Protein AF-A0A9D4N9D5-F1 (afdb_monomer_lite)

Radius of gyration: 11.96 Å; chains: 1; bounding box: 27×23×31 Å

Structure (mmCIF, N/CA/C/O backbone):
data_AF-A0A9D4N9D5-F1
#
_entry.id   AF-A0A9D4N9D5-F1
#
loop_
_atom_site.group_PDB
_atom_site.id
_atom_site.type_symbol
_atom_site.label_atom_id
_atom_site.label_alt_id
_atom_site.label_comp_id
_atom_site.label_asym_id
_atom_site.label_entity_id
_atom_site.label_seq_id
_atom_site.pdbx_PDB_ins_code
_atom_site.Cartn_x
_atom_site.Cartn_y
_atom_site.Cartn_z
_atom_site.occupancy
_atom_site.B_iso_or_equiv
_atom_site.auth_seq_id
_atom_site.auth_comp_id
_atom_site.auth_asym_id
_atom_site.auth_atom_id
_atom_site.pdbx_PDB_model_num
ATOM 1 N N . MET A 1 1 ? -12.502 1.331 -7.921 1.00 84.94 1 MET A N 1
ATOM 2 C CA . MET A 1 1 ? -11.814 2.419 -8.667 1.00 84.94 1 MET A CA 1
ATOM 3 C C . MET A 1 1 ? -10.542 1.835 -9.236 1.00 84.94 1 MET A C 1
ATOM 5 O O . MET A 1 1 ? -9.861 1.154 -8.484 1.00 84.94 1 MET A O 1
ATOM 9 N N . THR A 1 2 ? -10.212 2.102 -10.497 1.00 94.94 2 THR A N 1
ATOM 10 C CA . THR A 1 2 ? -8.997 1.550 -11.108 1.00 94.94 2 THR A CA 1
ATOM 11 C C . THR A 1 2 ? -8.130 2.657 -11.679 1.00 94.94 2 THR A C 1
ATOM 13 O O . THR A 1 2 ? -8.644 3.554 -12.347 1.00 94.94 2 THR A O 1
ATOM 16 N N . LEU A 1 3 ? -6.834 2.590 -11.395 1.00 94.50 3 LEU A N 1
ATOM 17 C CA . LEU A 1 3 ? -5.816 3.500 -11.900 1.00 94.50 3 LEU A CA 1
ATOM 18 C C . LEU A 1 3 ? -4.745 2.694 -12.637 1.00 94.50 3 LEU A C 1
ATOM 20 O O . LEU A 1 3 ? -4.349 1.627 -12.173 1.00 94.50 3 LEU A O 1
ATOM 24 N N . TYR A 1 4 ? -4.301 3.225 -13.772 1.00 97.06 4 TYR A N 1
ATOM 25 C CA . TYR A 1 4 ? -3.284 2.630 -14.636 1.00 97.06 4 TYR A CA 1
ATOM 26 C C . TYR A 1 4 ? -2.138 3.620 -14.817 1.00 97.06 4 TYR A C 1
ATOM 28 O O . TYR A 1 4 ? -2.384 4.830 -14.850 1.00 97.06 4 TYR A O 1
ATOM 36 N N . ASP A 1 5 ? -0.915 3.109 -14.944 1.00 95.69 5 ASP A N 1
ATOM 37 C CA . ASP A 1 5 ? 0.266 3.855 -15.387 1.00 95.69 5 ASP A CA 1
ATOM 38 C C . ASP A 1 5 ? 0.494 5.173 -14.625 1.00 95.69 5 ASP A C 1
ATOM 40 O O . ASP A 1 5 ? 0.877 6.196 -15.206 1.00 95.69 5 ASP A O 1
ATOM 44 N N . CYS A 1 6 ? 0.271 5.187 -13.304 1.00 91.12 6 CYS A N 1
ATOM 45 C CA . CYS A 1 6 ? 0.490 6.382 -12.476 1.00 91.12 6 CYS A CA 1
ATOM 46 C C . CYS A 1 6 ? 1.986 6.616 -12.208 1.00 91.12 6 CYS A C 1
ATOM 48 O O . CYS A 1 6 ? 2.424 6.787 -11.073 1.00 91.12 6 CYS A O 1
ATOM 50 N N . THR A 1 7 ? 2.782 6.662 -13.270 1.00 92.44 7 THR A N 1
ATOM 51 C CA . THR A 1 7 ? 4.249 6.741 -13.262 1.00 92.44 7 THR A CA 1
ATOM 52 C C . THR A 1 7 ? 4.800 8.057 -12.711 1.00 92.44 7 THR A C 1
ATOM 54 O O . THR A 1 7 ? 6.003 8.194 -12.528 1.00 92.44 7 THR A O 1
ATOM 57 N N . SER A 1 8 ? 3.950 9.045 -12.430 1.00 95.69 8 SER A N 1
ATOM 58 C CA . SER A 1 8 ? 4.343 10.295 -11.758 1.00 95.69 8 SER A CA 1
ATOM 59 C C . SER A 1 8 ? 3.791 10.419 -10.336 1.00 95.69 8 SER A C 1
ATOM 61 O O . SER A 1 8 ? 4.096 11.389 -9.648 1.00 95.69 8 SER A O 1
ATOM 63 N N . LEU A 1 9 ? 2.963 9.470 -9.888 1.00 94.88 9 LEU A N 1
ATOM 64 C CA . LEU A 1 9 ? 2.386 9.492 -8.551 1.00 94.88 9 LEU A CA 1
ATOM 65 C C . LEU A 1 9 ? 3.379 8.873 -7.566 1.00 94.88 9 LEU A C 1
ATOM 67 O O . LEU A 1 9 ? 3.567 7.664 -7.578 1.00 94.88 9 LEU A O 1
ATOM 71 N N . SER A 1 10 ? 4.007 9.693 -6.722 1.00 96.50 10 SER A N 1
ATOM 72 C CA . SER A 1 10 ? 4.978 9.213 -5.729 1.00 96.50 10 SER A CA 1
ATOM 73 C C . SER A 1 10 ? 4.337 8.703 -4.439 1.00 96.50 10 SER A C 1
ATOM 75 O O . SER A 1 10 ? 4.894 7.842 -3.768 1.00 96.50 10 SER A O 1
ATOM 77 N N . GLY A 1 11 ? 3.157 9.210 -4.089 1.00 96.88 11 GLY A N 1
ATOM 78 C CA . GLY A 1 11 ? 2.447 8.835 -2.873 1.00 96.88 11 GLY A CA 1
ATOM 79 C C . GLY A 1 11 ? 0.942 8.860 -3.078 1.00 96.88 11 GLY A C 1
ATOM 80 O O . GLY A 1 11 ? 0.426 9.677 -3.843 1.00 96.88 11 GLY A O 1
ATOM 81 N N . MET A 1 12 ? 0.236 7.978 -2.380 1.00 95.62 12 MET A N 1
ATOM 82 C CA . MET A 1 12 ? -1.220 7.935 -2.374 1.00 95.62 12 MET A CA 1
ATOM 83 C C . MET A 1 12 ? -1.721 7.897 -0.939 1.00 95.62 12 MET A C 1
ATOM 85 O O . MET A 1 12 ? -1.334 7.019 -0.173 1.00 95.62 12 MET A O 1
ATOM 89 N N . THR A 1 13 ? -2.630 8.811 -0.606 1.00 96.25 13 THR A N 1
ATOM 90 C CA . THR A 1 13 ? -3.331 8.781 0.676 1.00 96.25 13 THR A CA 1
ATOM 91 C C . THR A 1 13 ? -4.831 8.757 0.454 1.00 96.25 13 THR A C 1
ATOM 93 O O . THR A 1 13 ? -5.363 9.537 -0.338 1.00 96.25 13 THR A O 1
ATOM 96 N N . LEU A 1 14 ? -5.504 7.866 1.172 1.00 93.25 14 LEU A N 1
ATOM 97 C CA . LEU A 1 14 ? -6.952 7.732 1.201 1.00 93.25 14 LEU A CA 1
ATOM 98 C C . LEU A 1 14 ? -7.445 8.056 2.608 1.00 93.25 14 LEU A C 1
ATOM 100 O O . LEU A 1 14 ? -6.962 7.472 3.575 1.00 93.25 14 LEU A O 1
ATOM 104 N N . TYR A 1 15 ? -8.392 8.986 2.696 1.00 95.19 15 TYR A N 1
ATOM 105 C CA . TYR A 1 15 ? -9.018 9.419 3.944 1.00 95.19 15 TYR A CA 1
ATOM 106 C C . TYR A 1 15 ? -10.496 9.043 3.937 1.00 95.19 15 TYR A C 1
ATOM 108 O O . TYR A 1 15 ? -11.136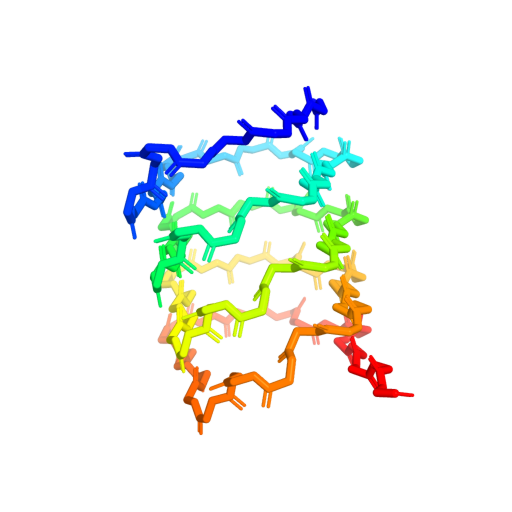 9.110 2.882 1.00 95.19 15 TYR A O 1
ATOM 116 N N . ASP A 1 16 ? -11.016 8.659 5.099 1.00 94.00 16 ASP A N 1
ATOM 117 C CA . ASP A 1 16 ? -12.442 8.479 5.394 1.00 94.00 16 ASP A CA 1
ATOM 118 C C . ASP A 1 16 ? -13.167 7.565 4.386 1.00 94.00 16 ASP A C 1
ATOM 120 O O . ASP A 1 16 ? -14.349 7.736 4.061 1.00 94.00 16 ASP A O 1
ATOM 124 N N . CYS A 1 17 ? -12.451 6.583 3.828 1.00 90.12 17 CYS A N 1
ATOM 125 C CA . CYS A 1 17 ? -13.008 5.700 2.811 1.00 90.12 17 CYS A CA 1
ATOM 126 C C . CYS A 1 17 ? -13.940 4.681 3.461 1.00 90.12 17 CYS A C 1
ATOM 128 O O . CYS A 1 17 ? -13.505 3.699 4.058 1.00 90.12 17 CYS A O 1
ATOM 130 N N . THR A 1 18 ? -15.239 4.896 3.294 1.00 91.69 18 THR A N 1
ATOM 131 C CA . THR A 1 18 ? -16.299 4.004 3.767 1.00 91.69 18 THR A CA 1
ATOM 132 C C . THR A 1 18 ? -16.744 3.075 2.639 1.00 91.69 18 THR A C 1
ATOM 134 O O . THR A 1 18 ? -17.133 3.531 1.566 1.00 91.69 18 THR A O 1
ATOM 137 N N . SER A 1 19 ? -16.742 1.761 2.884 1.00 89.38 19 SER A N 1
ATOM 138 C CA . SER A 1 19 ? -17.222 0.738 1.933 1.00 89.38 19 SER A CA 1
ATOM 139 C C . SER A 1 19 ? -16.513 0.752 0.570 1.00 89.38 19 SER A C 1
ATOM 141 O O . SER A 1 19 ? -17.108 0.435 -0.465 1.00 89.38 19 SER A O 1
ATOM 143 N N . LEU A 1 20 ? -15.232 1.123 0.551 1.00 84.56 20 LEU A N 1
ATOM 144 C CA . LEU A 1 20 ? -14.429 1.082 -0.664 1.00 84.56 20 LEU A CA 1
ATOM 145 C C . LEU A 1 20 ? -14.214 -0.378 -1.083 1.00 84.56 20 LEU A C 1
ATOM 147 O O . LEU A 1 20 ? -13.577 -1.156 -0.374 1.00 84.56 20 LEU A O 1
ATOM 151 N N . SER A 1 21 ? -14.732 -0.737 -2.256 1.00 89.38 21 SER A N 1
ATOM 152 C CA . SER A 1 21 ? -14.596 -2.076 -2.828 1.00 89.38 21 SER A 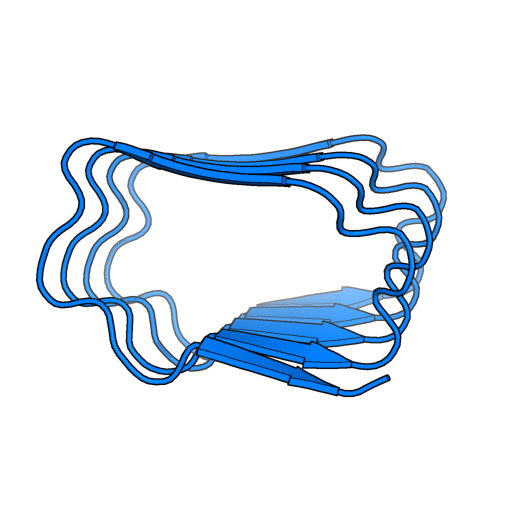CA 1
ATOM 153 C C . SER A 1 21 ? -13.907 -2.042 -4.190 1.00 89.38 21 SER A C 1
ATOM 155 O O . SER A 1 21 ? -14.123 -1.122 -4.987 1.00 89.38 21 SER A O 1
ATOM 157 N N . GLY A 1 22 ? -13.059 -3.039 -4.460 1.00 88.00 22 GLY A N 1
ATOM 158 C CA . GLY A 1 22 ? -12.437 -3.224 -5.774 1.00 88.00 22 GLY A CA 1
ATOM 159 C C . GLY A 1 22 ? -11.575 -2.034 -6.196 1.00 88.00 22 GLY A C 1
ATOM 160 O O . GLY A 1 22 ? -11.731 -1.502 -7.302 1.00 88.00 22 GLY A O 1
ATOM 161 N N . MET A 1 23 ? -10.737 -1.525 -5.290 1.00 92.94 23 MET A N 1
ATOM 162 C CA . MET A 1 23 ? -9.706 -0.571 -5.688 1.00 92.94 23 MET A CA 1
ATOM 163 C C . MET A 1 23 ? -8.557 -1.335 -6.331 1.00 92.94 23 MET A C 1
ATOM 165 O O . MET A 1 23 ? -8.040 -2.271 -5.728 1.00 92.94 23 MET A O 1
ATOM 169 N N . THR A 1 24 ? -8.137 -0.914 -7.521 1.00 96.31 24 THR A N 1
ATOM 170 C CA . THR A 1 24 ? -7.017 -1.547 -8.212 1.00 96.31 24 THR A CA 1
ATOM 171 C C . THR A 1 24 ? -6.037 -0.522 -8.763 1.00 96.31 24 THR A C 1
ATOM 173 O O . THR A 1 24 ? -6.447 0.456 -9.388 1.00 96.31 24 THR A O 1
ATOM 176 N N . LEU A 1 25 ? -4.747 -0.741 -8.528 1.00 96.50 25 LEU A N 1
ATOM 177 C CA . LEU A 1 25 ? -3.658 0.022 -9.134 1.00 96.50 25 LEU A CA 1
ATOM 178 C C . LEU A 1 25 ? -2.831 -0.923 -10.005 1.00 96.50 25 LEU A C 1
ATOM 180 O O . LEU A 1 25 ? -2.447 -1.991 -9.533 1.00 96.50 25 LEU A O 1
ATOM 184 N N . TYR A 1 26 ? -2.564 -0.510 -11.240 1.00 97.62 26 TYR A N 1
ATOM 185 C CA . TYR A 1 26 ? -1.715 -1.218 -12.196 1.00 97.62 26 TYR A CA 1
ATOM 186 C C . TYR A 1 26 ? -0.548 -0.327 -12.616 1.00 97.62 26 TYR A C 1
ATOM 188 O O . TYR A 1 26 ? -0.769 0.837 -12.964 1.00 97.62 26 TYR A O 1
ATOM 196 N N . ASP A 1 27 ? 0.668 -0.876 -12.605 1.00 97.00 27 ASP A N 1
ATOM 197 C CA . ASP A 1 27 ? 1.881 -0.236 -13.136 1.00 97.00 27 ASP A CA 1
ATOM 198 C C . ASP A 1 27 ? 2.163 1.162 -12.547 1.00 97.00 27 ASP A C 1
ATOM 200 O O . ASP A 1 27 ? 2.721 2.063 -13.183 1.00 97.00 27 ASP A O 1
ATOM 204 N N . CYS A 1 28 ? 1.806 1.370 -11.277 1.00 96.75 28 CYS A N 1
ATOM 205 C CA . CYS A 1 28 ? 2.110 2.599 -10.541 1.00 96.75 28 CYS A CA 1
ATOM 206 C C . CYS A 1 28 ? 3.564 2.577 -10.044 1.00 96.75 28 CYS A C 1
ATOM 208 O O . CYS A 1 28 ? 3.839 2.666 -8.850 1.00 96.75 28 CYS A O 1
ATOM 210 N N . THR A 1 29 ? 4.506 2.449 -10.975 1.00 96.69 29 THR A N 1
ATOM 211 C CA . THR A 1 29 ? 5.924 2.155 -10.714 1.00 96.69 29 THR A CA 1
ATOM 212 C C . THR A 1 29 ? 6.682 3.246 -9.966 1.00 96.69 29 THR A C 1
ATOM 214 O O . THR A 1 29 ? 7.764 2.968 -9.469 1.00 96.69 29 THR A O 1
ATOM 217 N N . SER A 1 30 ? 6.141 4.460 -9.837 1.00 97.75 30 SER A N 1
ATOM 218 C CA . SER A 1 30 ? 6.745 5.532 -9.025 1.00 97.75 30 SER A CA 1
ATOM 219 C C . SER A 1 30 ? 6.136 5.665 -7.632 1.00 97.75 30 SER A C 1
ATOM 221 O O . SER A 1 30 ? 6.647 6.444 -6.830 1.00 97.75 30 SER A O 1
ATOM 223 N N . LEU A 1 31 ? 5.058 4.934 -7.337 1.00 97.81 31 LEU A N 1
ATOM 224 C CA . LEU A 1 31 ? 4.384 4.998 -6.048 1.00 97.81 31 LEU A CA 1
ATOM 225 C C . LEU A 1 31 ? 5.282 4.369 -4.989 1.00 97.81 31 LEU A C 1
ATOM 227 O O . LEU A 1 31 ? 5.425 3.153 -4.966 1.00 97.81 31 LEU A O 1
ATOM 231 N N . SER A 1 32 ? 5.873 5.185 -4.119 1.00 97.88 32 SER A N 1
ATOM 232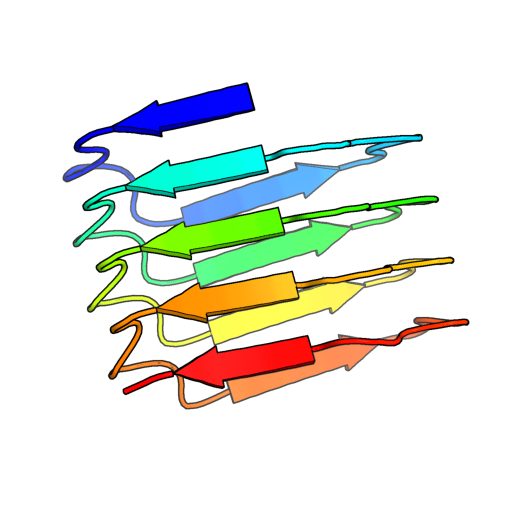 C CA . SER A 1 32 ? 6.766 4.715 -3.058 1.00 97.88 32 SER A CA 1
ATOM 233 C C . SER A 1 32 ? 6.048 4.485 -1.733 1.00 97.88 32 SER A C 1
ATOM 235 O O . SER A 1 32 ? 6.486 3.659 -0.936 1.00 97.88 32 SER A O 1
ATOM 237 N N . GLY A 1 33 ? 4.935 5.187 -1.503 1.00 97.88 33 GLY A N 1
ATOM 238 C CA . GLY A 1 33 ? 4.173 5.094 -0.260 1.00 97.88 33 GLY A CA 1
ATOM 239 C C . GLY A 1 33 ? 2.665 5.108 -0.474 1.00 97.88 33 GLY A C 1
ATOM 240 O O . GLY A 1 33 ? 2.143 5.897 -1.267 1.00 97.88 33 GLY A O 1
ATOM 241 N N . MET A 1 34 ? 1.956 4.265 0.275 1.00 96.50 34 MET A N 1
ATOM 242 C CA . MET A 1 34 ? 0.495 4.263 0.328 1.00 96.50 34 MET A CA 1
ATOM 243 C C . MET A 1 34 ? 0.001 4.333 1.774 1.00 96.50 34 MET A C 1
ATOM 245 O O . MET A 1 34 ? 0.395 3.519 2.607 1.00 96.50 34 MET A O 1
ATOM 249 N N . THR A 1 35 ? -0.912 5.263 2.052 1.00 97.12 35 THR A N 1
ATOM 250 C CA . THR A 1 35 ? -1.519 5.432 3.377 1.00 97.12 35 THR A CA 1
ATOM 251 C C . THR A 1 35 ? -3.041 5.370 3.305 1.00 97.12 35 THR A C 1
ATOM 253 O O . THR A 1 35 ? -3.663 6.049 2.488 1.00 97.12 35 THR A O 1
ATOM 256 N N . LEU A 1 36 ? -3.652 4.582 4.186 1.00 94.62 36 LEU A N 1
ATOM 257 C CA . LEU A 1 36 ? -5.092 4.558 4.431 1.00 94.62 36 LEU A CA 1
ATOM 258 C C . LEU A 1 36 ? -5.350 5.083 5.844 1.00 94.62 36 LEU A C 1
ATOM 260 O O . LEU A 1 36 ? -4.757 4.587 6.801 1.00 94.62 36 LEU A O 1
ATOM 264 N N . TYR A 1 37 ? -6.223 6.077 5.964 1.00 96.19 37 TYR A N 1
ATOM 265 C CA . TYR A 1 37 ? -6.564 6.730 7.224 1.00 96.19 37 TYR A CA 1
ATOM 266 C C . TYR A 1 37 ? -8.080 6.723 7.432 1.00 96.19 37 TYR A C 1
ATOM 268 O O . TYR A 1 37 ? -8.810 7.114 6.520 1.00 96.19 37 TYR A O 1
ATOM 276 N N . ASP A 1 38 ? -8.536 6.273 8.603 1.00 95.56 38 ASP A N 1
ATOM 277 C CA . ASP A 1 38 ? -9.960 6.202 8.989 1.00 95.56 38 ASP A CA 1
ATOM 278 C C . ASP A 1 38 ? -10.832 5.514 7.919 1.00 95.56 38 ASP A C 1
ATOM 280 O O . ASP A 1 38 ? -11.895 5.971 7.493 1.00 95.56 38 ASP A O 1
ATOM 284 N N . CYS A 1 39 ? -10.320 4.413 7.368 1.00 92.81 39 CYS A N 1
ATOM 285 C CA . CYS A 1 39 ? -11.010 3.686 6.314 1.00 92.81 39 CYS A CA 1
ATOM 286 C C . CYS A 1 39 ? -11.766 2.492 6.897 1.00 92.81 39 CYS A C 1
ATOM 288 O O . CYS A 1 39 ? -11.211 1.675 7.633 1.00 92.81 39 CYS A O 1
ATOM 290 N N . THR A 1 40 ? -13.034 2.342 6.523 1.00 92.88 40 THR A N 1
ATOM 291 C CA . THR A 1 40 ? -13.911 1.312 7.083 1.00 92.88 40 THR A CA 1
ATOM 292 C C . THR A 1 40 ? -14.540 0.449 5.994 1.00 92.88 40 THR A C 1
ATOM 294 O O . THR A 1 40 ? -14.954 0.934 4.939 1.00 92.88 40 THR A O 1
ATOM 297 N N . SER A 1 41 ? -14.650 -0.856 6.254 1.00 90.88 41 SER A N 1
ATOM 298 C CA . SER A 1 41 ? -15.238 -1.833 5.320 1.00 90.88 41 SER A CA 1
ATOM 299 C C . SER A 1 41 ? -14.543 -1.864 3.952 1.00 90.88 41 SER A C 1
ATOM 301 O O . SER A 1 41 ? -15.201 -1.908 2.908 1.00 90.88 41 SER A O 1
ATOM 303 N N . LEU A 1 42 ? -13.208 -1.820 3.944 1.00 87.69 42 LEU A N 1
ATOM 304 C CA . LEU A 1 42 ? -12.445 -1.974 2.709 1.00 87.69 42 LEU A CA 1
ATOM 305 C C . LEU A 1 42 ? -12.494 -3.422 2.238 1.00 87.69 42 LEU A C 1
ATOM 307 O O . LEU A 1 42 ? -12.210 -4.330 3.016 1.00 87.69 42 LEU A O 1
ATOM 311 N N . SER A 1 43 ? -12.795 -3.640 0.960 1.00 90.00 43 SER A N 1
ATOM 312 C CA . SER A 1 43 ? -12.768 -4.984 0.387 1.00 90.00 43 SER A CA 1
ATOM 313 C C . SER A 1 43 ? -12.116 -5.055 -0.989 1.00 90.00 43 SER A C 1
ATOM 315 O O . SER A 1 43 ? -12.402 -4.250 -1.873 1.00 90.00 43 SER A O 1
ATOM 317 N N . GLY A 1 44 ? -11.245 -6.043 -1.192 1.00 88.50 44 GLY A N 1
ATOM 318 C CA . GLY A 1 44 ? -10.642 -6.312 -2.499 1.00 88.50 44 GLY A CA 1
ATOM 319 C C . GLY A 1 44 ? -9.794 -5.151 -3.020 1.00 88.50 44 GLY A C 1
ATOM 320 O O . GLY A 1 44 ? -9.998 -4.693 -4.144 1.00 88.50 44 GLY A O 1
ATOM 321 N N . MET A 1 45 ? -8.874 -4.647 -2.196 1.00 92.94 45 MET A N 1
ATOM 322 C CA . MET A 1 45 ? -7.817 -3.762 -2.686 1.00 92.94 45 MET A CA 1
ATOM 323 C C . MET A 1 45 ? -6.747 -4.610 -3.369 1.00 92.94 45 MET A C 1
ATOM 325 O O . MET A 1 45 ? -6.271 -5.588 -2.791 1.00 92.94 45 MET A O 1
ATOM 329 N N . THR A 1 46 ? -6.355 -4.239 -4.584 1.00 95.94 46 THR A N 1
ATOM 330 C CA . THR A 1 46 ? -5.343 -4.977 -5.337 1.00 95.94 46 THR A CA 1
ATOM 331 C C . THR A 1 46 ? -4.322 -4.046 -5.974 1.00 95.94 46 THR A C 1
ATOM 333 O O . THR A 1 46 ? -4.683 -3.059 -6.608 1.00 95.94 46 THR A O 1
ATOM 336 N N . LEU A 1 47 ? -3.042 -4.344 -5.798 1.00 96.31 47 LEU A N 1
ATOM 337 C CA . LEU A 1 47 ? -1.944 -3.631 -6.441 1.00 96.31 47 LEU A CA 1
ATOM 338 C C . LEU A 1 47 ? -1.196 -4.619 -7.333 1.00 96.31 47 LEU A C 1
ATOM 340 O O . LEU A 1 47 ? -0.871 -5.712 -6.877 1.00 96.31 47 LEU A O 1
ATOM 344 N N . TYR A 1 48 ? -0.947 -4.221 -8.574 1.00 97.50 48 TYR A N 1
ATOM 345 C CA . TYR A 1 48 ? -0.183 -4.970 -9.565 1.00 97.50 48 TYR A CA 1
ATOM 346 C C . TYR A 1 48 ? 1.001 -4.123 -10.023 1.00 97.50 48 TYR A C 1
ATOM 348 O O . TYR A 1 48 ? 0.812 -2.956 -10.385 1.00 97.50 48 TYR A O 1
ATOM 356 N N . ASP A 1 49 ? 2.199 -4.706 -9.995 1.00 96.75 49 ASP A N 1
ATOM 357 C CA . ASP A 1 49 ? 3.425 -4.118 -10.547 1.00 96.75 49 ASP A CA 1
ATOM 358 C C . ASP A 1 49 ? 3.780 -2.736 -9.951 1.00 96.75 49 ASP A C 1
ATOM 360 O O . ASP A 1 49 ? 4.453 -1.898 -10.562 1.00 96.75 49 ASP A O 1
ATOM 364 N N . CYS A 1 50 ? 3.371 -2.474 -8.702 1.00 96.50 50 CYS A N 1
ATOM 365 C CA . CYS A 1 50 ? 3.767 -1.281 -7.944 1.00 96.50 50 CYS A CA 1
ATOM 366 C C . CYS A 1 50 ? 5.182 -1.464 -7.372 1.00 96.50 50 CYS A C 1
ATOM 368 O O . CYS A 1 50 ? 5.398 -1.451 -6.161 1.00 96.50 50 CYS A O 1
ATOM 370 N N . THR A 1 51 ? 6.154 -1.660 -8.260 1.00 96.38 51 THR A N 1
ATOM 371 C CA . THR A 1 51 ? 7.507 -2.129 -7.927 1.00 96.38 51 THR A CA 1
ATOM 372 C C . THR A 1 51 ? 8.321 -1.179 -7.056 1.00 96.38 51 THR A C 1
ATOM 374 O O . THR A 1 51 ? 9.267 -1.640 -6.431 1.00 96.38 51 THR A O 1
ATOM 377 N N . SER A 1 52 ? 7.976 0.109 -6.958 1.00 97.50 52 SER A N 1
ATOM 378 C CA . SER A 1 52 ? 8.645 1.054 -6.043 1.00 97.50 52 SER A CA 1
ATOM 379 C C . SER A 1 52 ? 7.969 1.196 -4.683 1.00 97.50 52 SER A C 1
ATOM 381 O O . SER A 1 52 ? 8.513 1.894 -3.830 1.00 97.50 52 SER A O 1
ATOM 383 N N . LEU A 1 53 ? 6.810 0.568 -4.460 1.00 97.62 53 LEU A N 1
ATOM 384 C CA . LEU A 1 53 ? 6.079 0.706 -3.205 1.00 97.62 53 LEU A CA 1
ATOM 385 C C . LEU A 1 53 ? 6.885 0.053 -2.088 1.00 97.62 53 LEU A C 1
ATOM 387 O O . LEU A 1 53 ? 6.943 -1.169 -2.012 1.00 97.62 53 LEU A O 1
ATOM 391 N N . SER A 1 54 ? 7.498 0.867 -1.233 1.00 97.69 54 SER A N 1
ATOM 392 C CA . SER A 1 54 ? 8.342 0.396 -0.134 1.00 97.69 54 SER A CA 1
ATOM 393 C C . SER A 1 54 ? 7.627 0.414 1.209 1.00 97.69 54 SER A C 1
ATOM 395 O O . SER A 1 54 ? 7.963 -0.374 2.095 1.00 97.69 54 SER A O 1
ATOM 397 N N . GLU A 1 55 ? 6.633 1.294 1.346 1.00 97.69 55 GLU A N 1
ATOM 398 C CA . GLU A 1 55 ? 5.931 1.545 2.600 1.00 97.69 55 GLU A CA 1
ATOM 399 C C . GLU A 1 55 ? 4.413 1.550 2.402 1.00 97.69 55 GLU A C 1
ATOM 401 O O . GLU A 1 55 ? 3.868 2.245 1.537 1.00 97.69 55 GLU A O 1
ATOM 406 N N . MET A 1 56 ? 3.713 0.811 3.262 1.00 96.12 56 MET A N 1
ATOM 407 C CA . MET A 1 56 ? 2.261 0.880 3.374 1.00 96.12 56 MET A CA 1
ATOM 408 C C . MET A 1 56 ? 1.842 1.123 4.822 1.00 96.12 56 MET A C 1
ATOM 410 O O . MET A 1 56 ? 2.258 0.404 5.726 1.00 96.12 56 MET A O 1
ATOM 414 N N . THR A 1 57 ? 0.990 2.121 5.048 1.00 96.88 57 THR A N 1
ATOM 415 C CA . THR A 1 57 ? 0.484 2.463 6.384 1.00 96.88 57 THR A CA 1
ATOM 416 C C . THR A 1 57 ? -1.036 2.414 6.422 1.00 96.88 57 THR A C 1
ATOM 418 O O . THR A 1 57 ? -1.709 3.043 5.611 1.00 96.88 57 THR A O 1
ATOM 421 N N . LEU A 1 58 ? -1.586 1.693 7.394 1.00 94.81 58 LEU A N 1
ATOM 422 C CA . LEU A 1 58 ? -3.005 1.703 7.727 1.00 94.81 58 LEU A CA 1
ATOM 423 C C . LEU A 1 58 ? -3.156 2.295 9.131 1.00 94.81 58 LEU A C 1
ATOM 425 O O . LEU A 1 58 ? -2.555 1.802 10.088 1.00 94.81 58 LEU A O 1
ATOM 429 N N . TYR A 1 59 ? -3.952 3.353 9.242 1.00 96.50 59 TYR A N 1
ATOM 430 C CA . TYR A 1 59 ? -4.232 4.060 10.486 1.00 96.50 59 TYR A CA 1
ATOM 431 C C . TYR A 1 59 ? -5.741 4.109 10.724 1.00 96.50 59 TYR A C 1
ATOM 433 O O . TYR A 1 59 ? -6.481 4.522 9.832 1.00 96.50 59 TYR A O 1
ATOM 441 N N . ASP A 1 60 ? -6.184 3.693 11.912 1.00 96.00 60 ASP A N 1
ATOM 442 C CA . ASP A 1 60 ? -7.597 3.699 12.330 1.00 96.00 60 ASP A CA 1
ATOM 443 C C . ASP A 1 60 ? -8.524 3.004 11.312 1.00 96.00 60 ASP A C 1
ATOM 445 O O . ASP A 1 60 ? -9.635 3.429 11.011 1.00 96.00 60 ASP A O 1
ATOM 449 N N . CYS A 1 61 ? -8.022 1.941 10.675 1.00 92.94 61 CYS A N 1
ATOM 450 C CA . CYS A 1 61 ? -8.776 1.217 9.660 1.00 92.94 61 CYS A CA 1
ATOM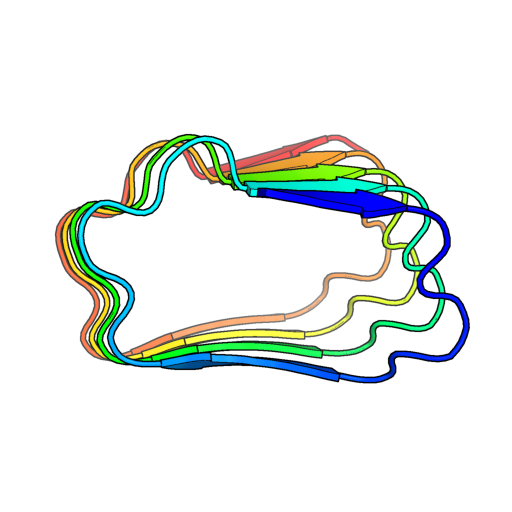 451 C C . CYS A 1 61 ? -9.536 0.050 10.287 1.00 92.94 61 CYS A C 1
ATOM 453 O O . CYS A 1 61 ? -8.967 -0.781 11.002 1.00 92.94 61 CYS A O 1
ATOM 455 N N . THR A 1 62 ? -10.820 -0.075 9.962 1.00 93.06 62 THR A N 1
ATOM 456 C CA . THR A 1 62 ? -11.670 -1.143 10.495 1.00 93.06 62 THR A CA 1
ATOM 457 C C . THR A 1 62 ? -12.264 -1.999 9.385 1.00 93.06 62 THR A C 1
ATOM 459 O O . THR A 1 62 ? -12.703 -1.506 8.345 1.00 93.06 62 THR A O 1
ATOM 462 N N . SER A 1 63 ? -12.335 -3.310 9.616 1.00 90.81 63 SER A N 1
ATOM 463 C CA . SER A 1 63 ? -12.993 -4.255 8.699 1.00 90.81 63 SER A CA 1
ATOM 464 C C . SER A 1 63 ? -12.371 -4.253 7.294 1.00 90.81 63 SER A C 1
ATOM 466 O O . SER A 1 63 ? -13.052 -4.027 6.294 1.00 90.81 63 SER A O 1
ATOM 468 N N . LEU A 1 64 ? -11.056 -4.472 7.228 1.00 85.44 64 LEU A N 1
ATOM 469 C CA . LEU A 1 64 ? -10.321 -4.596 5.971 1.00 85.44 64 LEU A CA 1
ATOM 470 C C . LEU A 1 64 ? -10.265 -6.071 5.547 1.00 85.44 64 LEU A C 1
ATOM 472 O O . LEU A 1 64 ? -9.661 -6.905 6.228 1.00 85.44 64 LEU A O 1
ATOM 476 N N . TYR A 1 65 ? -10.899 -6.383 4.418 1.00 88.00 65 TYR A N 1
ATOM 477 C CA . TYR A 1 65 ? -11.061 -7.735 3.888 1.00 88.00 65 TYR A CA 1
ATOM 478 C C . TYR A 1 65 ? -10.417 -7.868 2.510 1.00 88.00 65 TYR A C 1
ATOM 480 O O . TYR A 1 65 ? -10.944 -7.376 1.516 1.00 88.00 65 TYR A O 1
ATOM 488 N N . GLY A 1 66 ? -9.317 -8.605 2.407 1.00 85.50 66 GLY A N 1
ATOM 489 C CA . GLY A 1 66 ? -8.712 -8.857 1.102 1.00 85.50 66 GLY A CA 1
ATOM 490 C C . GLY A 1 66 ? -7.925 -7.649 0.605 1.00 85.50 66 GLY A C 1
ATOM 491 O O . GLY A 1 66 ? -8.464 -6.755 -0.051 1.00 85.50 66 GLY A O 1
ATOM 492 N N . MET A 1 67 ? -6.633 -7.656 0.906 1.00 91.25 67 MET A N 1
ATOM 493 C CA . MET A 1 67 ? -5.647 -6.784 0.284 1.00 91.25 67 MET A CA 1
ATOM 494 C C . MET A 1 67 ? -4.612 -7.672 -0.384 1.00 91.25 67 MET A C 1
ATOM 496 O O . MET A 1 67 ? -4.020 -8.538 0.261 1.00 91.25 67 MET A O 1
ATOM 500 N N . THR A 1 68 ? -4.421 -7.486 -1.681 1.00 95.00 68 THR A N 1
ATOM 501 C CA . THR A 1 68 ? -3.546 -8.347 -2.469 1.00 95.00 68 THR A CA 1
ATOM 502 C C . THR A 1 68 ? -2.539 -7.519 -3.237 1.00 95.00 68 THR A C 1
ATOM 504 O O . THR A 1 68 ? -2.900 -6.570 -3.927 1.00 95.00 68 THR A O 1
ATOM 507 N N . LEU A 1 69 ? -1.271 -7.870 -3.091 1.00 95.44 69 LEU A N 1
ATOM 508 C CA . LEU A 1 69 ? -0.168 -7.243 -3.794 1.00 95.44 69 LEU A CA 1
ATOM 509 C C . LEU A 1 69 ? 0.456 -8.296 -4.705 1.00 95.44 69 LEU A C 1
ATOM 511 O O . LEU A 1 69 ? 0.803 -9.376 -4.231 1.00 95.44 69 LEU A O 1
ATOM 515 N N . TYR A 1 70 ? 0.552 -7.979 -5.988 1.00 97.50 70 TYR A N 1
ATOM 516 C CA . TYR A 1 70 ? 1.196 -8.782 -7.018 1.00 97.50 70 TYR A CA 1
ATOM 517 C C . TYR A 1 70 ? 2.403 -8.012 -7.543 1.00 97.50 70 TYR A C 1
ATOM 519 O O . TYR A 1 70 ? 2.252 -6.859 -7.954 1.00 97.50 70 TYR A O 1
ATOM 527 N N . ASP A 1 71 ? 3.579 -8.635 -7.495 1.00 96.31 71 ASP A N 1
ATOM 528 C CA . ASP A 1 71 ? 4.829 -8.093 -8.034 1.00 96.31 71 ASP A CA 1
ATOM 529 C C . ASP A 1 71 ? 5.217 -6.724 -7.418 1.00 96.31 71 ASP A C 1
ATOM 531 O O . ASP A 1 71 ? 5.927 -5.902 -8.002 1.00 96.31 71 ASP A O 1
ATOM 535 N N . CYS A 1 72 ? 4.782 -6.464 -6.177 1.00 94.94 72 CYS A N 1
ATOM 536 C CA . CYS A 1 72 ? 5.154 -5.284 -5.382 1.00 94.94 72 CYS A CA 1
ATOM 537 C C . CYS A 1 72 ? 6.459 -5.535 -4.609 1.00 94.94 72 CYS A C 1
ATOM 539 O O . CYS A 1 72 ? 6.513 -5.417 -3.384 1.00 94.94 72 CYS A O 1
ATOM 541 N N . THR A 1 73 ? 7.515 -5.898 -5.332 1.00 94.56 73 THR A N 1
ATOM 542 C CA . THR A 1 73 ? 8.731 -6.518 -4.776 1.00 94.56 73 THR A CA 1
ATOM 543 C C . THR A 1 73 ? 9.539 -5.641 -3.814 1.00 94.56 73 THR A C 1
ATOM 545 O O . THR A 1 73 ? 10.407 -6.151 -3.109 1.00 94.56 73 THR A O 1
ATOM 548 N N . SER A 1 74 ? 9.318 -4.322 -3.804 1.00 96.50 74 SER A N 1
ATOM 549 C CA . SER A 1 74 ? 10.050 -3.400 -2.921 1.00 96.50 74 SER A CA 1
ATOM 550 C C . SER A 1 74 ? 9.397 -3.196 -1.558 1.00 96.50 74 SER A C 1
ATOM 552 O O . SER A 1 74 ? 9.990 -2.509 -0.726 1.00 96.50 74 SER A O 1
ATOM 554 N N . LEU A 1 75 ? 8.211 -3.766 -1.306 1.00 95.75 75 LEU A N 1
ATOM 555 C CA . LEU A 1 75 ? 7.509 -3.553 -0.045 1.00 95.75 75 LEU A CA 1
ATOM 556 C C . LEU A 1 75 ? 8.306 -4.168 1.107 1.00 95.75 75 LEU A C 1
ATOM 558 O O . LEU A 1 75 ? 8.348 -5.384 1.281 1.00 95.75 75 LEU A O 1
ATOM 562 N N . SER A 1 76 ? 8.917 -3.310 1.918 1.00 95.38 76 SER A N 1
ATOM 563 C CA . SER A 1 76 ? 9.725 -3.716 3.068 1.00 95.38 76 SER A CA 1
ATOM 564 C C . SER A 1 76 ? 9.047 -3.429 4.400 1.00 95.38 76 SER A C 1
ATOM 566 O O . SER A 1 76 ? 9.383 -4.060 5.401 1.00 95.38 76 SER A O 1
ATOM 568 N N . GLU A 1 77 ? 8.104 -2.484 4.425 1.00 95.56 77 GLU A N 1
ATOM 569 C CA . GLU A 1 77 ? 7.430 -2.065 5.647 1.00 95.56 77 GLU A CA 1
ATOM 570 C C . GLU A 1 77 ? 5.916 -1.964 5.460 1.00 95.56 77 GLU A C 1
ATOM 572 O O . GLU A 1 77 ? 5.406 -1.333 4.532 1.00 95.56 77 GLU A O 1
ATOM 577 N N . MET A 1 78 ? 5.197 -2.571 6.403 1.00 93.31 78 MET A N 1
ATOM 578 C CA . MET A 1 78 ? 3.757 -2.443 6.536 1.00 93.31 78 MET A CA 1
ATOM 579 C C . MET A 1 78 ? 3.415 -2.119 7.986 1.00 93.31 78 MET A C 1
ATOM 581 O O . MET A 1 78 ? 3.628 -2.937 8.883 1.00 93.31 78 MET A O 1
ATOM 585 N N . THR A 1 79 ? 2.862 -0.931 8.197 1.00 95.75 79 THR A N 1
ATOM 586 C CA . THR A 1 79 ? 2.534 -0.411 9.522 1.00 95.75 79 THR A CA 1
ATOM 587 C C . THR A 1 79 ? 1.025 -0.387 9.725 1.00 95.75 79 THR A C 1
ATOM 589 O O . THR A 1 79 ? 0.270 0.115 8.895 1.00 95.75 79 THR A O 1
ATOM 592 N N . LEU A 1 80 ? 0.589 -0.941 10.856 1.00 94.00 80 LEU A N 1
ATOM 593 C CA . LEU A 1 80 ? -0.806 -1.025 11.280 1.00 94.00 80 LEU A CA 1
ATOM 594 C C . LEU A 1 80 ? -0.941 -0.302 12.620 1.00 94.00 80 LEU A C 1
ATOM 596 O O . LEU A 1 80 ? -0.364 -0.739 13.617 1.00 94.00 80 LEU A O 1
ATOM 600 N N . TYR A 1 81 ? -1.703 0.787 12.653 1.00 96.56 81 TYR A N 1
ATOM 601 C CA . TYR A 1 81 ? -1.971 1.547 13.870 1.00 96.56 81 TYR A CA 1
ATOM 602 C C . TYR A 1 81 ? -3.472 1.647 14.118 1.00 96.56 81 TYR A C 1
ATOM 604 O O . TYR A 1 81 ? -4.217 2.068 13.239 1.00 96.56 81 TYR A O 1
ATOM 612 N N . ASP A 1 82 ? -3.904 1.246 15.314 1.00 96.12 82 ASP A N 1
ATOM 613 C CA . ASP A 1 82 ? -5.310 1.265 15.750 1.00 96.12 82 ASP A CA 1
ATOM 614 C C . ASP A 1 82 ? -6.288 0.588 14.770 1.00 96.12 82 ASP A C 1
ATOM 616 O O . ASP A 1 82 ? -7.443 0.963 14.618 1.00 96.12 82 ASP A O 1
ATOM 620 N N . CYS A 1 83 ? -5.805 -0.424 14.048 1.00 92.75 83 CYS A N 1
ATOM 621 C CA . CYS 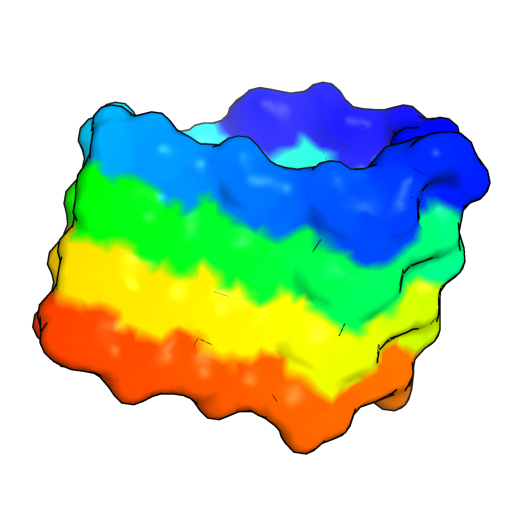A 1 83 ? -6.611 -1.126 13.063 1.00 92.75 83 CYS A CA 1
ATOM 622 C C . CYS A 1 83 ? -7.271 -2.364 13.675 1.00 92.75 83 CYS A C 1
ATOM 624 O O . CYS A 1 83 ? -6.640 -3.129 14.411 1.00 92.75 83 CYS A O 1
ATOM 626 N N . THR A 1 84 ? -8.531 -2.615 13.321 1.00 93.56 84 THR A N 1
ATOM 627 C CA . THR A 1 84 ? -9.298 -3.759 13.833 1.00 93.56 84 THR A CA 1
ATOM 628 C C . THR A 1 84 ? -9.939 -4.567 12.708 1.00 93.56 84 THR A C 1
ATOM 630 O O . THR A 1 84 ? -10.277 -4.049 11.644 1.00 93.56 84 THR A O 1
ATOM 633 N N . SER A 1 85 ? -10.137 -5.869 12.941 1.00 91.94 85 SER A N 1
ATOM 634 C CA . SER A 1 85 ? -10.790 -6.779 11.983 1.00 91.94 85 SER A CA 1
ATOM 635 C C . SER A 1 85 ? -10.106 -6.832 10.605 1.00 91.94 85 SER A C 1
ATOM 637 O O . SER A 1 85 ? -10.768 -6.762 9.572 1.00 91.94 85 SER A O 1
ATOM 639 N N . LEU A 1 86 ? -8.774 -6.957 10.592 1.00 86.75 86 LEU A N 1
ATOM 640 C CA . LEU A 1 86 ? -7.980 -7.166 9.376 1.00 86.75 86 LEU A CA 1
ATOM 641 C C . LEU A 1 86 ? -7.937 -8.651 9.011 1.00 86.75 86 LEU A C 1
ATOM 643 O O . LEU A 1 86 ? -7.613 -9.492 9.851 1.00 86.75 86 LEU A O 1
ATOM 647 N N . SER A 1 87 ? -8.212 -8.984 7.752 1.00 89.00 87 SER A N 1
ATOM 648 C CA . SER A 1 87 ? -8.051 -10.352 7.253 1.00 89.00 87 SER A CA 1
ATOM 649 C C . SER A 1 87 ? -7.767 -10.398 5.751 1.00 89.00 87 SER A C 1
ATOM 651 O O . SER A 1 87 ? -8.177 -9.519 4.994 1.00 89.00 87 SER A O 1
ATOM 653 N N . GLY A 1 88 ? -7.074 -11.453 5.309 1.00 86.50 88 GLY A N 1
ATOM 654 C CA . GLY A 1 88 ? -6.831 -11.698 3.884 1.00 86.50 88 GLY A CA 1
ATOM 655 C C . GLY A 1 88 ? -5.808 -10.753 3.252 1.00 86.50 88 GLY A C 1
ATOM 656 O O . GLY A 1 88 ? -6.031 -10.274 2.147 1.00 86.50 88 GLY A O 1
ATOM 657 N N . MET A 1 89 ? -4.706 -10.467 3.945 1.00 88.44 89 MET A N 1
ATOM 658 C CA . MET A 1 89 ? -3.562 -9.781 3.339 1.00 88.44 89 MET A CA 1
ATOM 659 C C . MET A 1 89 ? -2.669 -10.819 2.665 1.00 88.44 89 MET A C 1
ATOM 661 O O . MET A 1 89 ? -2.328 -11.834 3.275 1.00 88.44 89 MET A O 1
ATOM 665 N N . THR A 1 90 ? -2.335 -10.617 1.396 1.00 92.44 90 THR A N 1
ATOM 666 C CA . THR A 1 90 ? -1.523 -11.570 0.634 1.00 92.44 90 THR A CA 1
ATOM 667 C C . THR A 1 90 ? -0.556 -10.836 -0.278 1.00 92.44 90 THR A C 1
ATOM 669 O O . THR A 1 90 ? -0.939 -9.886 -0.958 1.00 92.44 90 THR A O 1
ATOM 672 N N . LEU A 1 91 ? 0.688 -11.305 -0.280 1.00 91.44 91 LEU A N 1
ATOM 673 C CA . LEU A 1 91 ? 1.753 -10.861 -1.165 1.00 91.44 91 LEU A CA 1
ATOM 674 C C . LEU A 1 91 ? 2.104 -12.019 -2.102 1.00 91.44 91 LEU A C 1
ATOM 676 O O . LEU A 1 91 ? 2.319 -13.141 -1.638 1.00 91.44 91 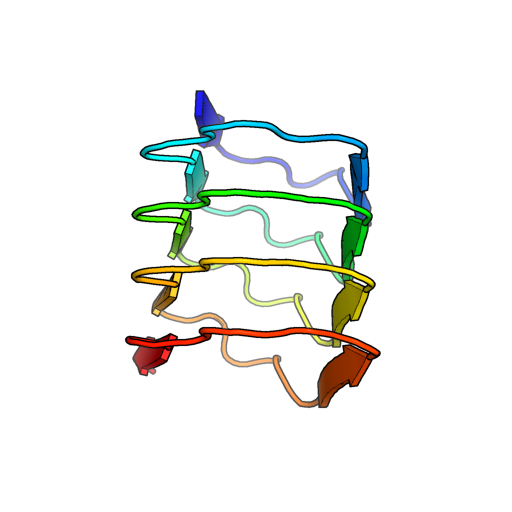LEU A O 1
ATOM 680 N N . TYR A 1 92 ? 2.109 -11.733 -3.397 1.00 93.50 92 TYR A N 1
ATOM 681 C CA . TYR A 1 92 ? 2.587 -12.608 -4.454 1.00 93.50 92 TYR A CA 1
ATOM 682 C C . TYR A 1 92 ? 3.774 -11.916 -5.127 1.00 93.50 92 TYR A C 1
ATOM 684 O O . TYR A 1 92 ? 3.625 -10.785 -5.593 1.00 93.50 92 TYR A O 1
ATOM 692 N N . ASP A 1 93 ? 4.911 -12.608 -5.146 1.00 79.88 93 ASP A N 1
ATOM 693 C CA . ASP A 1 93 ? 6.147 -12.222 -5.841 1.00 79.88 93 ASP A CA 1
ATOM 694 C C . ASP A 1 93 ? 6.362 -13.078 -7.101 1.00 79.88 93 ASP A C 1
ATOM 696 O O . ASP A 1 93 ? 5.749 -14.177 -7.182 1.00 79.88 93 ASP A O 1
#

pLDDT: mean 93.75, std 3.73, range [79.88, 97.88]

InterPro domains:
  IPR032675 Leucine-rich repeat domain superfamily [G3DSA:3.80.10.10] (1-93)

Foldseek 3Di:
DEEEQLCVAQEEEAECAEQAEQYEYYNNCNHQEYEYELHENYYAAEYANVCNHQEYEYENYENHYAYEYENVNNHPYYYYYNYYNDDHYYYHD

Secondary structure (DSSP, 8-state):
-EEE--TT--EEEEES-BS-B--EEES-TT--EEEEES-BS-EEEEEES-TT--EEEEES-EEEEEEEEES-TT--EEEEES-EEEEEEEEE-

Sequence (93 aa):
MTLYDCTSLSGMTLYDCTSLSGMTLYDCTSLSGMTLYDCTSLSGMTLYDCTSLSEMTLYDCTSLYGMTLYDCTSLSEMTLYDCTSLSGMTLYD

Organism: Dreissena polymorpha (NCBI:txid45954)